Protein AF-A0AA88Y330-F1 (afdb_monomer_lite)

Structure (mmCIF, N/CA/C/O backbone):
data_AF-A0AA88Y330-F1
#
_entry.id   AF-A0AA88Y330-F1
#
loop_
_atom_site.group_PDB
_atom_site.id
_atom_site.type_symbol
_atom_site.label_atom_id
_atom_site.label_alt_id
_atom_site.label_comp_id
_atom_site.label_asym_id
_atom_site.label_entity_id
_atom_site.label_seq_id
_atom_site.pdbx_PDB_ins_code
_atom_site.Cartn_x
_atom_site.Cartn_y
_atom_site.Cartn_z
_atom_site.occupancy
_atom_site.B_iso_or_equiv
_atom_site.auth_seq_id
_atom_site.auth_comp_id
_atom_site.auth_asym_id
_atom_site.auth_atom_id
_atom_site.pdbx_PDB_model_num
ATOM 1 N N . MET A 1 1 ? 5.844 6.445 62.859 1.00 45.03 1 MET A N 1
ATOM 2 C CA . MET A 1 1 ? 5.150 6.752 61.592 1.00 45.03 1 MET A CA 1
ATOM 3 C C . MET A 1 1 ? 5.920 6.028 60.495 1.00 45.03 1 MET A C 1
ATOM 5 O O . MET A 1 1 ? 6.912 6.551 60.013 1.00 45.03 1 MET A O 1
ATOM 9 N N . ALA A 1 2 ? 5.589 4.758 60.253 1.00 44.66 2 ALA A N 1
ATOM 10 C CA . ALA A 1 2 ? 6.277 3.932 59.262 1.00 44.66 2 ALA A CA 1
ATOM 11 C C . ALA A 1 2 ? 5.523 4.047 57.933 1.00 44.66 2 ALA A C 1
ATOM 13 O O . ALA A 1 2 ? 4.312 3.846 57.897 1.00 44.66 2 ALA A O 1
ATOM 14 N N . MET A 1 3 ? 6.237 4.430 56.877 1.00 58.78 3 MET A N 1
ATOM 15 C CA . MET A 1 3 ? 5.736 4.451 55.507 1.00 58.78 3 MET A CA 1
ATOM 16 C C . MET A 1 3 ? 5.871 3.038 54.944 1.00 58.78 3 MET A C 1
ATOM 18 O O . MET A 1 3 ? 6.980 2.561 54.718 1.00 58.78 3 MET A O 1
ATOM 22 N N . GLU A 1 4 ? 4.743 2.364 54.758 1.00 57.12 4 GLU A N 1
ATOM 23 C CA . GLU A 1 4 ? 4.683 1.077 54.074 1.00 57.12 4 GLU A CA 1
ATOM 24 C C . GLU A 1 4 ? 4.828 1.311 52.564 1.00 57.12 4 GLU A C 1
ATOM 26 O O . GLU A 1 4 ? 4.016 1.994 51.939 1.00 57.12 4 GLU A O 1
ATOM 31 N N . THR A 1 5 ? 5.903 0.791 51.972 1.00 66.19 5 THR A N 1
ATOM 32 C CA . THR A 1 5 ? 6.153 0.838 50.530 1.00 66.19 5 THR A CA 1
ATOM 33 C C . THR A 1 5 ? 5.579 -0.408 49.865 1.00 66.19 5 THR A C 1
ATOM 35 O O . THR A 1 5 ? 6.195 -1.472 49.843 1.00 66.19 5 THR A O 1
ATOM 38 N N . THR A 1 6 ? 4.392 -0.284 49.273 1.00 64.94 6 THR A N 1
ATOM 39 C CA . THR A 1 6 ? 3.792 -1.358 48.475 1.00 64.94 6 THR A CA 1
ATOM 40 C C . THR A 1 6 ? 4.501 -1.462 47.121 1.00 64.94 6 THR A C 1
ATOM 42 O O . THR A 1 6 ? 4.178 -0.743 46.173 1.00 64.94 6 THR A O 1
ATOM 45 N N . VAL A 1 7 ? 5.494 -2.348 47.016 1.00 69.44 7 VAL A N 1
ATOM 46 C CA . VAL A 1 7 ? 6.119 -2.711 45.735 1.00 69.44 7 VAL A CA 1
ATOM 47 C C . VAL A 1 7 ? 5.152 -3.612 44.967 1.00 69.44 7 VAL A C 1
ATOM 49 O O . VAL A 1 7 ? 4.821 -4.708 45.415 1.00 69.44 7 VAL A O 1
ATOM 52 N N . ILE A 1 8 ? 4.682 -3.160 43.802 1.00 69.88 8 ILE A N 1
ATOM 53 C CA . ILE A 1 8 ? 3.817 -3.964 42.929 1.00 69.88 8 ILE A CA 1
ATOM 54 C C . ILE A 1 8 ? 4.672 -5.049 42.261 1.00 69.88 8 ILE A C 1
ATOM 56 O O . ILE A 1 8 ? 5.382 -4.793 41.293 1.00 69.88 8 ILE A O 1
ATOM 60 N N . LEU A 1 9 ? 4.606 -6.270 42.798 1.00 70.94 9 LEU A N 1
ATOM 61 C CA . LEU A 1 9 ? 5.415 -7.419 42.366 1.00 70.94 9 LEU A CA 1
ATOM 62 C C . LEU A 1 9 ? 4.874 -8.130 41.111 1.00 70.94 9 LEU A C 1
ATOM 64 O O . LEU A 1 9 ? 5.566 -8.974 40.543 1.00 70.94 9 LEU A O 1
ATOM 68 N N . LYS A 1 10 ? 3.649 -7.827 40.659 1.00 64.12 10 LYS A N 1
ATOM 69 C CA . LYS A 1 10 ? 3.067 -8.460 39.467 1.00 64.12 10 LYS A CA 1
ATOM 70 C C . LYS A 1 10 ? 1.984 -7.588 38.836 1.00 64.12 10 LYS A C 1
ATOM 72 O O . LYS A 1 10 ? 1.072 -7.137 39.523 1.00 64.12 10 LYS A O 1
ATOM 77 N N . GLN A 1 11 ? 2.072 -7.371 37.524 1.00 54.84 11 GLN A N 1
ATOM 78 C CA . GLN A 1 11 ? 0.985 -6.752 36.765 1.00 54.84 11 GLN A CA 1
ATOM 79 C C . GLN A 1 11 ? -0.226 -7.702 36.747 1.00 54.84 11 GLN A C 1
ATOM 81 O O . GLN A 1 11 ? -0.031 -8.912 36.577 1.00 54.84 11 GLN A O 1
ATOM 86 N N . PRO A 1 12 ? -1.460 -7.195 36.932 1.00 51.38 12 PRO A N 1
ATOM 87 C CA . PRO A 1 12 ? -2.652 -8.028 36.942 1.00 51.38 12 PRO A CA 1
ATOM 88 C C . PRO A 1 12 ? -2.802 -8.730 35.591 1.00 51.38 12 PRO A C 1
ATOM 90 O O . PRO A 1 12 ? -2.950 -8.103 34.541 1.00 51.38 12 PRO A O 1
ATOM 93 N N . THR A 1 13 ? -2.734 -10.058 35.640 1.00 54.56 13 THR A N 1
ATOM 94 C CA . THR A 1 13 ? -3.105 -10.946 34.543 1.00 54.56 13 THR A CA 1
ATOM 95 C C . THR A 1 13 ? -4.549 -10.659 34.167 1.00 54.56 13 THR A C 1
ATOM 97 O O . THR A 1 13 ? -5.446 -10.762 34.999 1.00 54.56 13 THR A O 1
ATOM 100 N N . SER A 1 14 ? -4.741 -10.232 32.925 1.00 52.09 14 SER A N 1
ATOM 101 C CA . SER A 1 14 ? -5.990 -9.705 32.398 1.00 52.09 14 SER A CA 1
ATOM 102 C C . SER A 1 14 ? -7.061 -10.787 32.372 1.00 52.09 14 SER A C 1
ATOM 104 O O . SER A 1 14 ? -7.003 -11.636 31.492 1.00 52.09 14 SER A O 1
ATOM 106 N N . MET A 1 15 ? -8.038 -10.748 33.276 1.00 51.56 15 MET A N 1
ATOM 107 C CA . MET A 1 15 ? -9.345 -11.363 33.039 1.00 51.56 15 MET A CA 1
ATOM 108 C C . MET A 1 15 ? -10.453 -10.461 33.590 1.00 51.56 15 MET A C 1
ATOM 110 O O . MET A 1 15 ? -10.332 -9.895 34.673 1.00 51.56 15 MET A O 1
ATOM 114 N N . ASP A 1 16 ? -11.487 -10.325 32.761 1.00 47.38 16 ASP A N 1
ATOM 115 C CA . ASP A 1 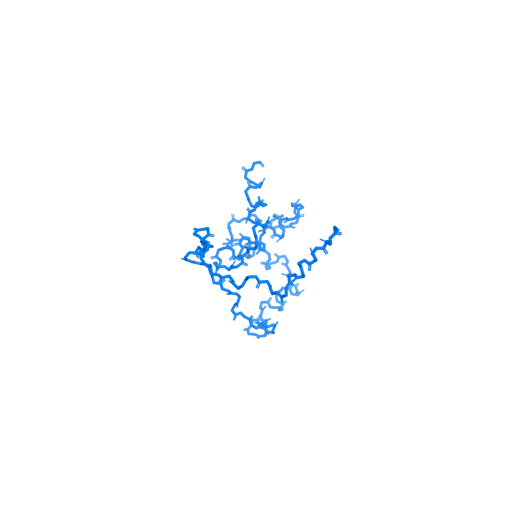16 ? -12.818 -9.776 33.031 1.00 47.38 16 ASP A CA 1
ATOM 116 C C . ASP A 1 16 ? -12.949 -8.262 33.247 1.00 47.38 16 ASP A C 1
ATOM 118 O O . ASP A 1 16 ? -13.407 -7.777 34.277 1.00 47.38 16 ASP A O 1
ATOM 122 N N . ASN A 1 17 ? -12.651 -7.495 32.193 1.00 52.69 17 ASN A N 1
ATOM 123 C CA . ASN A 1 17 ? -13.287 -6.193 31.992 1.00 52.69 17 ASN A CA 1
ATOM 124 C C . ASN A 1 17 ? -14.341 -6.331 30.872 1.00 52.69 17 ASN A C 1
ATOM 126 O O . ASN A 1 17 ? -13.958 -6.695 29.758 1.00 52.69 17 ASN A O 1
ATOM 130 N N . PRO A 1 18 ? -15.639 -6.041 31.108 1.00 43.28 18 PRO A N 1
ATOM 131 C CA . PRO A 1 18 ? -16.690 -6.102 30.086 1.00 43.28 18 PRO A CA 1
ATOM 132 C C . PRO A 1 18 ? -16.578 -4.999 29.021 1.00 43.28 18 PRO A C 1
ATOM 134 O O . PRO A 1 18 ? -17.326 -5.012 28.049 1.00 43.28 18 PRO A O 1
ATOM 137 N N . LEU A 1 19 ? -15.563 -4.131 29.097 1.00 46.34 19 LE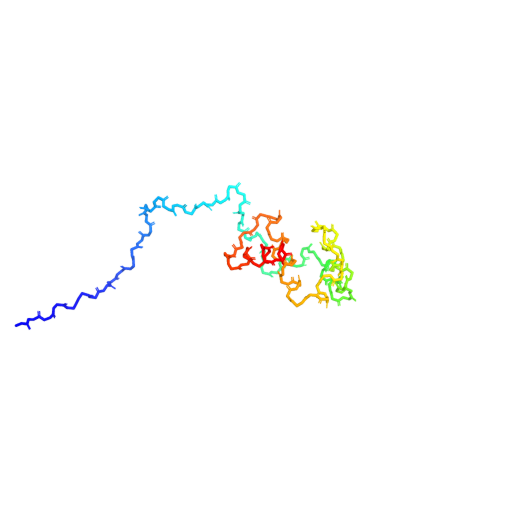U A N 1
ATOM 138 C CA . LEU A 1 19 ? -14.992 -3.440 27.930 1.00 46.34 19 LEU A CA 1
ATOM 139 C C . LEU A 1 19 ? -14.135 -4.392 27.081 1.00 46.34 19 LEU A C 1
ATOM 141 O O . LEU A 1 19 ? -13.099 -3.998 26.538 1.00 46.34 19 LEU A O 1
ATOM 145 N N . VAL A 1 20 ? -14.579 -5.654 27.008 1.00 43.69 20 VAL A N 1
ATOM 146 C CA . VAL A 1 20 ? -14.125 -6.690 26.096 1.00 43.69 20 VAL A CA 1
ATOM 147 C C . VAL A 1 20 ? -13.870 -5.988 24.790 1.00 43.69 20 VAL A C 1
ATOM 149 O O . VAL A 1 20 ? -14.772 -5.386 24.204 1.00 43.69 20 VAL A O 1
ATOM 152 N N . ALA A 1 21 ? -12.599 -6.027 24.395 1.00 45.72 21 ALA A N 1
ATOM 153 C CA . ALA A 1 21 ? -12.191 -5.770 23.044 1.00 45.72 21 ALA A CA 1
ATOM 154 C C . ALA A 1 21 ? -13.276 -6.377 22.168 1.00 45.72 21 ALA A C 1
ATOM 156 O O . ALA A 1 21 ? -13.404 -7.602 22.100 1.00 45.72 21 ALA A O 1
ATOM 157 N N . CYS A 1 22 ? -14.074 -5.524 21.525 1.00 43.50 22 CYS A N 1
ATOM 158 C CA . CYS A 1 22 ? -14.736 -5.915 20.310 1.00 43.50 22 CYS A CA 1
ATOM 159 C C . CYS A 1 22 ? -13.571 -6.330 19.418 1.00 43.50 22 CYS A C 1
ATOM 161 O O . CYS A 1 22 ? -12.986 -5.522 18.697 1.00 43.50 22 CYS A O 1
ATOM 163 N N . SER A 1 23 ? -13.165 -7.597 19.507 1.00 49.81 23 SER A N 1
ATOM 164 C CA . SER A 1 23 ? -12.633 -8.285 18.368 1.00 49.81 23 SER A CA 1
ATOM 165 C C . SER A 1 23 ? -13.791 -8.172 17.397 1.00 49.81 23 SER A C 1
ATOM 167 O O . SER A 1 23 ? -14.807 -8.862 17.493 1.00 49.81 23 SER A O 1
ATOM 169 N N . VAL A 1 24 ? -13.717 -7.109 16.593 1.00 53.66 24 VAL A N 1
ATOM 170 C CA . VAL A 1 24 ? -14.543 -6.925 15.418 1.00 53.66 24 VAL A CA 1
ATOM 171 C C . VAL A 1 24 ? -14.498 -8.298 14.769 1.00 53.66 24 VAL A C 1
ATOM 173 O O . VAL A 1 24 ? -13.396 -8.778 14.488 1.00 53.66 24 VAL A O 1
ATOM 176 N N . HIS A 1 25 ? -15.648 -8.973 14.713 1.00 47.44 25 HIS A N 1
ATOM 177 C CA . HIS A 1 25 ? -15.830 -10.367 14.293 1.00 47.44 25 HIS A CA 1
ATOM 178 C C . HIS A 1 25 ? -15.464 -10.534 12.802 1.00 47.44 25 HIS A C 1
ATOM 180 O O . HIS A 1 25 ? -16.286 -10.837 11.952 1.00 47.44 25 HIS A O 1
ATOM 186 N N . GLY A 1 26 ? -14.208 -10.258 12.469 1.00 56.50 26 GLY A N 1
ATOM 187 C CA . GLY A 1 26 ? -13.723 -10.013 11.115 1.00 56.50 26 GLY A CA 1
ATOM 188 C C . GLY A 1 26 ? -12.284 -9.489 11.049 1.00 56.50 26 GLY A C 1
ATOM 189 O O . GLY A 1 26 ? -11.758 -9.338 9.951 1.00 56.50 26 GLY A O 1
ATOM 190 N N . HIS A 1 27 ? -11.621 -9.232 12.187 1.00 66.25 27 HIS A N 1
ATOM 191 C CA . HIS A 1 27 ? -10.228 -8.778 12.209 1.00 66.25 27 HIS A CA 1
ATOM 192 C C . HIS A 1 27 ? -9.249 -9.925 12.500 1.00 66.25 27 HIS A C 1
ATOM 194 O O . HIS A 1 27 ? -9.020 -10.296 13.653 1.00 66.25 27 HIS A O 1
ATOM 200 N N . ARG A 1 28 ? -8.661 -10.496 11.448 1.00 80.06 28 ARG A N 1
ATOM 201 C CA . ARG A 1 28 ? -7.578 -11.483 11.502 1.00 80.06 28 ARG A CA 1
ATOM 202 C C . ARG A 1 28 ? -6.231 -10.849 11.855 1.00 80.06 28 ARG A C 1
ATOM 204 O O . ARG A 1 28 ? -5.965 -9.667 11.617 1.00 80.06 28 ARG A O 1
ATOM 211 N N . ASN A 1 29 ? -5.358 -11.678 12.421 1.00 78.81 29 ASN A N 1
ATOM 212 C CA . ASN A 1 29 ? -3.949 -11.343 12.586 1.00 78.81 29 ASN A CA 1
ATOM 213 C C . ASN A 1 29 ? -3.222 -11.411 11.235 1.00 78.81 29 ASN A C 1
ATOM 215 O O . ASN A 1 29 ? -3.731 -11.960 10.253 1.00 78.81 29 ASN A O 1
ATOM 219 N N . TRP A 1 30 ? -2.026 -10.828 11.193 1.00 77.81 30 TRP A N 1
ATOM 220 C CA . TRP A 1 30 ? -1.148 -10.954 10.039 1.00 77.81 30 TRP A CA 1
ATOM 221 C C . TRP A 1 30 ? -0.795 -12.431 9.825 1.00 77.81 30 TRP A C 1
ATOM 223 O O . TRP A 1 30 ? -0.386 -13.106 10.765 1.00 77.81 30 TRP A O 1
ATOM 233 N N . SER A 1 31 ? -1.009 -12.929 8.608 1.00 80.00 31 SER A N 1
ATOM 234 C CA . SER A 1 31 ? -0.890 -14.353 8.279 1.00 80.00 31 SER A CA 1
ATOM 235 C C . SER A 1 31 ? 0.353 -14.693 7.459 1.00 80.00 31 SER A C 1
ATOM 237 O O . SER A 1 31 ? 0.652 -15.870 7.305 1.00 80.00 31 SER A O 1
ATOM 239 N N . THR A 1 32 ? 1.064 -13.698 6.912 1.00 83.56 32 THR A N 1
ATOM 240 C CA . THR A 1 32 ? 2.264 -13.946 6.100 1.00 83.56 32 THR A CA 1
ATOM 241 C C . THR A 1 32 ? 3.540 -13.841 6.930 1.00 83.56 32 THR A C 1
ATOM 243 O O . THR A 1 32 ? 3.662 -12.998 7.819 1.00 83.56 32 THR A O 1
ATOM 246 N N . SER A 1 33 ? 4.502 -14.707 6.628 1.00 85.75 33 SER A N 1
ATOM 247 C CA . SER A 1 33 ? 5.831 -14.713 7.244 1.00 85.75 33 SER A CA 1
ATOM 248 C C . SER A 1 33 ? 6.641 -13.469 6.859 1.00 85.75 33 SER A C 1
ATOM 250 O O . SER A 1 33 ? 6.328 -12.793 5.877 1.00 85.75 33 SER A O 1
ATOM 252 N N . LEU A 1 34 ? 7.732 -13.196 7.587 1.00 82.56 34 LEU A N 1
ATOM 253 C CA . LEU A 1 34 ? 8.634 -12.063 7.317 1.00 82.56 34 LEU A CA 1
ATOM 254 C C . LEU A 1 34 ? 9.117 -12.024 5.852 1.00 82.56 34 LEU A C 1
ATOM 256 O O . LEU A 1 34 ? 9.230 -10.953 5.265 1.00 82.56 34 LEU A O 1
ATOM 260 N N . LEU A 1 35 ? 9.360 -13.203 5.270 1.00 83.31 35 LEU A N 1
ATOM 261 C CA . LEU A 1 35 ? 9.822 -13.394 3.894 1.00 83.31 35 LEU A CA 1
ATOM 262 C C . LEU A 1 35 ? 8.710 -13.856 2.934 1.00 83.31 35 LEU A C 1
ATOM 264 O O . LEU A 1 35 ? 8.997 -14.364 1.857 1.00 83.31 35 LEU A O 1
ATOM 268 N N . GLY A 1 36 ? 7.436 -13.654 3.282 1.00 78.81 36 GLY A N 1
ATOM 269 C CA . GLY A 1 36 ? 6.305 -14.031 2.422 1.00 78.81 36 GLY A CA 1
ATOM 270 C C . GLY A 1 36 ? 6.218 -13.256 1.098 1.00 78.81 36 GLY A C 1
ATOM 271 O O . GLY A 1 36 ? 5.305 -13.481 0.319 1.00 78.81 36 GLY A O 1
ATOM 272 N N . CYS A 1 37 ? 7.138 -12.326 0.819 1.00 81.12 37 CYS A N 1
ATOM 273 C CA . CYS A 1 37 ? 7.248 -11.684 -0.491 1.00 81.12 37 CYS A CA 1
ATOM 274 C C . CYS A 1 37 ? 7.786 -12.625 -1.581 1.00 81.12 37 CYS A C 1
ATOM 276 O O . CYS A 1 37 ? 7.526 -12.374 -2.757 1.00 81.12 37 CYS A O 1
ATOM 278 N N . PHE A 1 38 ? 8.509 -13.695 -1.219 1.00 82.69 38 PHE A N 1
ATOM 279 C CA . PHE A 1 38 ? 8.998 -14.685 -2.187 1.00 82.69 38 PHE A CA 1
ATOM 280 C C . PHE A 1 38 ? 7.879 -15.570 -2.742 1.00 82.69 38 PHE A C 1
ATOM 282 O O . PHE A 1 38 ? 7.992 -16.018 -3.881 1.00 82.69 38 PHE A O 1
ATOM 289 N N . ASP A 1 39 ? 6.782 -15.745 -2.000 1.00 85.19 39 ASP A N 1
ATOM 290 C CA . ASP A 1 39 ? 5.558 -16.376 -2.509 1.00 85.19 39 ASP A CA 1
ATOM 291 C C . ASP A 1 39 ? 4.906 -15.548 -3.639 1.00 85.19 39 ASP A C 1
ATOM 293 O O . ASP A 1 39 ? 4.231 -16.099 -4.503 1.00 85.19 39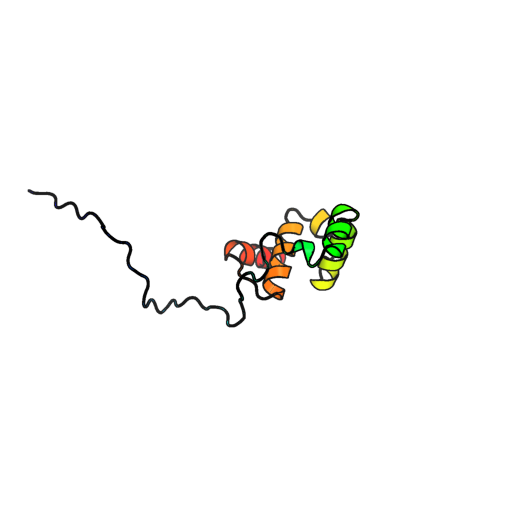 ASP A O 1
ATOM 297 N N . ASP A 1 40 ? 5.175 -14.235 -3.696 1.00 86.00 40 ASP A N 1
ATOM 298 C CA . ASP A 1 40 ? 4.629 -13.282 -4.674 1.00 86.00 40 ASP A CA 1
ATOM 299 C C . ASP A 1 40 ? 5.740 -12.477 -5.387 1.00 86.00 40 ASP A C 1
ATOM 301 O O . ASP A 1 40 ? 5.700 -11.242 -5.490 1.00 86.00 40 ASP A O 1
ATOM 305 N N . ILE A 1 41 ? 6.751 -13.169 -5.925 1.00 87.88 41 ILE A N 1
ATOM 306 C CA . ILE A 1 41 ? 7.939 -12.522 -6.515 1.00 87.88 41 ILE A CA 1
ATOM 307 C C . ILE A 1 41 ? 7.601 -11.555 -7.660 1.00 87.88 41 ILE A C 1
ATOM 309 O O . ILE A 1 41 ? 8.232 -10.509 -7.806 1.00 87.88 41 ILE A O 1
ATOM 313 N N . VAL A 1 42 ? 6.554 -11.850 -8.439 1.00 86.12 42 VAL A N 1
ATOM 314 C CA . VAL A 1 42 ? 6.086 -10.993 -9.540 1.00 86.12 42 VAL A CA 1
ATOM 315 C C . VAL A 1 42 ? 5.619 -9.637 -9.012 1.00 86.12 42 VAL A C 1
ATOM 317 O O . VAL A 1 42 ? 5.931 -8.602 -9.601 1.00 86.12 42 VAL A O 1
ATOM 320 N N . SER A 1 43 ? 4.900 -9.624 -7.890 1.00 84.00 43 SER A N 1
ATOM 321 C CA . SER A 1 43 ? 4.469 -8.388 -7.232 1.00 84.00 43 SER A CA 1
ATOM 322 C C . SER A 1 43 ? 5.665 -7.616 -6.678 1.00 84.00 43 SER A C 1
ATOM 324 O O . SER A 1 43 ? 5.695 -6.389 -6.761 1.00 84.00 43 SER A O 1
ATOM 326 N N . CYS A 1 44 ? 6.678 -8.329 -6.181 1.00 86.81 44 CYS A N 1
ATOM 327 C CA . CYS A 1 44 ? 7.916 -7.744 -5.674 1.00 86.81 44 CYS A CA 1
ATOM 328 C C . CYS A 1 44 ? 8.725 -7.056 -6.792 1.00 86.81 44 CYS A C 1
ATOM 330 O O . CYS A 1 44 ? 9.100 -5.891 -6.663 1.00 86.81 44 CYS A O 1
ATOM 332 N N . ILE A 1 45 ? 8.903 -7.735 -7.931 1.00 88.38 45 ILE A N 1
ATOM 333 C CA . ILE A 1 45 ? 9.565 -7.195 -9.129 1.00 88.38 45 ILE A CA 1
ATOM 334 C C . ILE A 1 45 ? 8.785 -5.991 -9.667 1.00 88.38 45 ILE A C 1
ATOM 336 O O . ILE A 1 45 ? 9.368 -4.938 -9.912 1.00 88.38 45 ILE A O 1
ATOM 340 N N . LYS A 1 46 ? 7.457 -6.092 -9.795 1.00 85.50 46 LYS A N 1
ATOM 341 C CA . LYS A 1 46 ? 6.619 -4.966 -10.242 1.00 85.50 46 LYS A CA 1
ATOM 342 C C . LYS A 1 46 ? 6.708 -3.770 -9.298 1.00 85.50 46 LYS A C 1
ATOM 344 O O . LYS A 1 46 ? 6.757 -2.643 -9.774 1.00 85.50 46 LYS A O 1
ATOM 349 N N . GLY A 1 47 ? 6.764 -4.002 -7.987 1.00 86.19 47 GLY A N 1
ATOM 350 C CA . GLY A 1 47 ? 6.946 -2.941 -6.997 1.00 86.19 47 GLY A CA 1
ATOM 351 C C . GLY A 1 47 ? 8.294 -2.235 -7.129 1.00 86.19 47 GLY A C 1
ATOM 352 O O . GLY A 1 47 ? 8.348 -1.017 -6.997 1.00 86.19 47 GLY A O 1
ATOM 353 N N . PHE A 1 48 ? 9.354 -2.984 -7.441 1.00 86.12 48 PHE A N 1
ATOM 354 C CA . PHE A 1 48 ? 10.697 -2.435 -7.623 1.00 86.12 48 PHE A CA 1
ATOM 355 C C . PHE A 1 48 ? 10.852 -1.668 -8.946 1.00 86.12 48 PHE A C 1
ATOM 357 O O . PHE A 1 48 ? 11.371 -0.557 -8.951 1.00 86.12 48 PHE A O 1
ATOM 364 N N . PHE A 1 49 ? 10.371 -2.228 -10.061 1.00 90.25 49 PHE A N 1
ATOM 365 C CA . PHE A 1 49 ? 10.552 -1.645 -11.398 1.00 90.25 49 PHE A CA 1
ATOM 366 C C . PHE A 1 49 ? 9.466 -0.637 -11.802 1.00 90.25 49 PHE A C 1
ATOM 368 O O . PHE A 1 49 ? 9.748 0.285 -12.560 1.00 90.25 49 PHE A O 1
ATOM 375 N N . CYS A 1 50 ? 8.226 -0.787 -11.324 1.00 87.25 50 CYS A N 1
ATOM 376 C CA . CYS A 1 50 ? 7.143 0.169 -11.570 1.00 87.25 50 CYS A CA 1
ATOM 377 C C . CYS A 1 50 ? 6.236 0.336 -10.341 1.00 87.25 50 CYS A C 1
ATOM 379 O O . CYS A 1 50 ? 5.056 -0.033 -10.340 1.00 87.25 50 CYS A O 1
ATOM 381 N N . LEU A 1 51 ? 6.775 0.978 -9.304 1.00 84.38 51 LEU A N 1
ATOM 382 C CA . LEU A 1 51 ? 6.016 1.407 -8.131 1.00 84.38 51 LEU A CA 1
ATOM 383 C C . LEU A 1 51 ? 4.693 2.142 -8.470 1.00 84.38 51 LEU A C 1
ATOM 385 O O . LEU A 1 51 ? 3.668 1.769 -7.892 1.00 84.38 51 LEU A O 1
ATOM 389 N N . PRO A 1 52 ? 4.634 3.120 -9.408 1.00 83.94 52 PRO A N 1
ATOM 390 C CA . PRO A 1 52 ? 3.376 3.812 -9.707 1.00 83.94 52 PRO A CA 1
ATOM 391 C C . PRO A 1 52 ? 2.311 2.886 -10.308 1.00 83.94 52 PRO A C 1
ATOM 393 O O . PRO A 1 52 ? 1.137 3.010 -9.966 1.00 83.94 52 PRO A O 1
ATOM 396 N N . CYS A 1 53 ? 2.701 1.900 -11.123 1.00 86.06 53 CYS A N 1
ATOM 397 C CA . CYS A 1 53 ? 1.773 0.912 -11.676 1.00 86.06 53 CYS A CA 1
ATOM 398 C C . CYS A 1 53 ? 1.104 0.087 -10.563 1.00 86.06 53 CYS A C 1
ATOM 400 O O . CYS A 1 53 ? -0.111 -0.123 -10.564 1.00 86.06 53 CYS A O 1
ATOM 402 N N . VAL A 1 54 ? 1.903 -0.371 -9.591 1.00 86.56 54 VAL A N 1
ATOM 403 C CA . VAL A 1 54 ? 1.411 -1.146 -8.441 1.00 86.56 54 VAL A CA 1
ATOM 404 C C . VAL A 1 54 ? 0.462 -0.304 -7.598 1.00 86.56 54 VAL A C 1
ATOM 406 O O . VAL A 1 54 ? -0.601 -0.774 -7.191 1.00 86.56 54 VAL A O 1
ATOM 409 N N . ILE A 1 55 ? 0.809 0.963 -7.391 1.00 86.25 55 ILE A N 1
ATOM 410 C CA . ILE A 1 55 ? -0.018 1.917 -6.664 1.00 86.25 55 ILE A CA 1
ATOM 411 C C . ILE A 1 55 ? -1.359 2.164 -7.371 1.00 86.25 55 ILE A C 1
ATOM 413 O O . ILE A 1 55 ? -2.390 2.124 -6.702 1.00 86.25 55 ILE A O 1
ATOM 417 N N . CYS A 1 56 ? -1.390 2.339 -8.697 1.00 86.19 56 CYS A N 1
ATOM 418 C CA . CYS A 1 56 ? -2.647 2.470 -9.445 1.00 86.19 56 CYS A CA 1
ATOM 419 C C . CYS A 1 56 ? -3.528 1.220 -9.332 1.00 86.19 56 CYS A C 1
ATOM 421 O O . CYS A 1 56 ? -4.749 1.328 -9.198 1.00 86.19 56 CYS A O 1
ATOM 423 N N . GLY A 1 57 ? -2.924 0.028 -9.351 1.00 86.75 57 GLY A N 1
ATOM 424 C CA . GLY A 1 57 ? -3.655 -1.221 -9.137 1.00 86.75 57 GLY A CA 1
ATOM 425 C C . GLY A 1 57 ? -4.274 -1.284 -7.740 1.00 86.75 57 GLY A C 1
ATOM 426 O O . GLY A 1 57 ? -5.429 -1.671 -7.576 1.00 86.75 57 GLY A O 1
ATOM 427 N N . ILE A 1 58 ? -3.534 -0.838 -6.727 1.00 86.25 58 ILE A N 1
ATOM 428 C CA . ILE A 1 58 ? -4.031 -0.726 -5.356 1.00 86.25 58 ILE A CA 1
ATOM 429 C C . ILE A 1 58 ? -5.158 0.315 -5.259 1.00 86.25 58 ILE A C 1
ATOM 431 O O . ILE A 1 58 ? -6.177 0.017 -4.645 1.00 86.25 58 ILE A O 1
ATOM 435 N N . ALA A 1 59 ? -5.009 1.483 -5.889 1.00 86.31 59 ALA A N 1
ATOM 436 C CA . ALA A 1 59 ? -6.022 2.542 -5.955 1.00 86.31 59 ALA A CA 1
ATOM 437 C C . ALA A 1 59 ? -7.321 2.062 -6.596 1.00 86.31 59 ALA A C 1
ATOM 439 O O . ALA A 1 59 ? -8.396 2.252 -6.038 1.00 86.31 59 ALA A O 1
ATOM 440 N N . SER A 1 60 ? -7.219 1.310 -7.688 1.00 86.12 60 SER A N 1
ATOM 441 C CA . SER A 1 60 ? -8.381 0.704 -8.341 1.00 86.12 60 SER A CA 1
ATOM 442 C C . SER A 1 60 ? -9.097 -0.298 -7.427 1.00 86.12 60 SER A C 1
ATOM 444 O O . SER A 1 60 ? -10.321 -0.336 -7.386 1.00 86.12 60 SER A O 1
ATOM 446 N N . ARG A 1 61 ? -8.345 -1.086 -6.644 1.00 84.75 61 ARG A N 1
ATOM 447 C CA . ARG A 1 61 ? -8.909 -2.060 -5.690 1.00 84.75 61 ARG A CA 1
ATOM 448 C C . ARG A 1 61 ? -9.532 -1.409 -4.464 1.00 84.75 61 ARG A C 1
ATOM 450 O O . ARG A 1 61 ? -10.458 -1.970 -3.886 1.00 84.75 61 ARG A O 1
ATOM 457 N N . THR A 1 62 ? -8.999 -0.273 -4.027 1.00 83.62 62 THR A N 1
ATOM 458 C CA . THR A 1 62 ? -9.592 0.491 -2.935 1.00 83.62 62 THR A CA 1
ATOM 459 C C . THR A 1 62 ? -10.737 1.369 -3.422 1.00 83.62 62 THR A C 1
ATOM 461 O O . THR A 1 62 ? -11.589 1.674 -2.603 1.00 83.62 62 THR A O 1
ATOM 464 N N . GLY A 1 63 ? -10.823 1.715 -4.708 1.00 84.75 63 GLY A N 1
ATOM 465 C CA . GLY A 1 63 ? -11.799 2.670 -5.247 1.00 84.75 63 GLY A CA 1
ATOM 466 C C . GLY A 1 63 ? -11.351 4.131 -5.116 1.00 84.75 63 GLY A C 1
ATOM 467 O O . GLY A 1 63 ? -12.186 5.027 -5.096 1.00 84.75 63 GLY A O 1
ATOM 468 N N . GLU A 1 64 ? -10.045 4.366 -4.987 1.00 84.44 64 GLU A N 1
ATOM 469 C CA . GLU A 1 64 ? -9.422 5.688 -4.873 1.00 84.44 64 GLU A CA 1
ATOM 470 C C . GLU A 1 64 ? -8.761 6.108 -6.196 1.00 84.44 64 GLU A C 1
ATOM 472 O O . GLU A 1 64 ? -8.444 5.278 -7.050 1.00 84.44 64 GLU A O 1
ATOM 477 N N . CYS A 1 65 ? -8.494 7.406 -6.366 1.00 83.44 65 CYS A N 1
ATOM 478 C CA . CYS A 1 65 ? -7.744 7.896 -7.526 1.00 83.44 65 CYS A CA 1
ATOM 479 C C . CYS A 1 65 ? -6.265 7.468 -7.447 1.00 83.44 65 CYS A C 1
ATOM 481 O O . CYS A 1 65 ? -5.645 7.563 -6.385 1.00 83.44 65 CYS A O 1
ATOM 483 N N . CYS A 1 66 ? -5.658 7.058 -8.572 1.00 83.62 66 CYS A N 1
ATOM 484 C CA . CYS A 1 66 ? -4.235 6.680 -8.598 1.00 83.62 66 CYS A CA 1
ATOM 485 C C . CYS A 1 66 ? -3.297 7.828 -8.172 1.00 83.62 66 CYS A C 1
ATOM 487 O O . CYS A 1 66 ? -2.206 7.585 -7.658 1.00 83.62 66 CYS A O 1
ATOM 489 N N . CYS A 1 67 ? -3.730 9.082 -8.313 1.00 81.94 67 CYS A N 1
ATOM 490 C CA . CYS A 1 67 ? -2.942 10.247 -7.919 1.00 81.94 67 CYS A CA 1
ATOM 491 C C . CYS A 1 67 ? -2.934 10.498 -6.400 1.00 81.94 67 CYS A C 1
ATOM 493 O O . CYS A 1 67 ? -2.056 11.210 -5.918 1.00 81.94 67 CYS A O 1
ATOM 495 N N . MET A 1 68 ? -3.856 9.905 -5.628 1.00 80.62 68 MET A N 1
ATOM 496 C CA . MET A 1 68 ? -3.972 10.129 -4.176 1.00 80.62 68 MET A CA 1
ATOM 497 C C . MET A 1 68 ? -2.654 9.995 -3.392 1.00 80.62 68 MET A C 1
ATOM 499 O O . MET A 1 68 ? -2.326 10.903 -2.630 1.00 80.62 68 MET A O 1
ATOM 503 N N . PRO A 1 69 ? -1.855 8.927 -3.561 1.00 80.88 69 PRO A N 1
ATOM 504 C CA . PRO A 1 69 ? -0.594 8.767 -2.834 1.00 80.88 69 PRO A CA 1
ATOM 505 C C . PRO A 1 69 ? 0.512 9.749 -3.232 1.00 80.88 69 PRO A C 1
ATOM 507 O O . PRO A 1 69 ? 1.481 9.860 -2.486 1.00 80.88 69 PRO A O 1
ATOM 510 N N . PHE A 1 70 ? 0.383 10.441 -4.368 1.00 81.19 70 PHE A N 1
ATOM 511 C CA . PHE A 1 70 ? 1.372 11.411 -4.848 1.00 81.19 70 PHE A CA 1
ATOM 512 C C . PHE A 1 70 ? 0.963 12.861 -4.573 1.00 81.19 70 PHE A C 1
ATOM 514 O O . PHE A 1 70 ? 1.824 13.711 -4.377 1.00 81.19 70 PHE A O 1
ATOM 521 N N . VAL A 1 71 ? -0.341 13.142 -4.564 1.00 82.19 71 VAL A N 1
ATOM 522 C CA . VAL A 1 71 ? -0.889 14.501 -4.437 1.00 82.19 71 VAL A CA 1
ATOM 523 C C . VAL A 1 71 ? -1.216 14.848 -2.985 1.00 82.19 71 VAL A C 1
ATOM 525 O O . VAL A 1 71 ? -1.088 16.001 -2.581 1.00 82.19 71 VAL A O 1
ATOM 528 N N . VAL A 1 72 ? -1.622 13.862 -2.181 1.00 80.94 72 VAL A N 1
ATOM 529 C CA . VAL A 1 72 ? -2.038 14.084 -0.794 1.00 80.94 72 VAL A CA 1
ATOM 530 C C . VAL A 1 72 ? -0.919 13.683 0.157 1.00 80.94 72 VAL A C 1
ATOM 532 O O . VAL A 1 72 ? -0.457 12.538 0.161 1.00 80.94 72 VAL A O 1
ATOM 535 N N . ASN A 1 73 ? -0.523 14.612 1.028 1.00 77.94 73 ASN A N 1
ATOM 536 C CA . ASN A 1 73 ? 0.398 14.321 2.123 1.00 77.94 73 ASN A CA 1
ATOM 537 C C . ASN A 1 73 ? -0.184 13.211 3.012 1.00 77.94 73 ASN A C 1
ATOM 539 O O . ASN A 1 73 ? -1.252 13.358 3.598 1.00 77.94 73 ASN A O 1
ATOM 543 N N . GLY A 1 74 ? 0.510 12.074 3.086 1.00 81.25 74 GLY A N 1
ATOM 544 C CA . GLY A 1 74 ? 0.041 10.896 3.823 1.00 81.25 74 GLY A CA 1
ATOM 545 C C . GLY A 1 74 ? -0.935 9.990 3.061 1.00 81.25 74 GLY A C 1
ATOM 546 O O . GLY A 1 74 ? -1.343 8.963 3.607 1.00 81.25 74 GLY A O 1
ATOM 547 N N . GLY A 1 75 ? -1.253 10.277 1.792 1.00 81.88 75 GLY A N 1
ATOM 548 C CA . GLY A 1 75 ? -2.165 9.467 0.975 1.00 81.88 75 GLY A CA 1
ATOM 549 C C . GLY A 1 75 ? -1.725 8.003 0.847 1.00 81.88 75 GLY A C 1
ATOM 550 O O . GLY A 1 75 ? -2.543 7.089 0.948 1.00 81.88 75 GLY A O 1
ATOM 551 N N . LEU A 1 76 ? -0.414 7.748 0.741 1.00 83.44 76 LEU A N 1
ATOM 552 C CA . LEU A 1 76 ? 0.131 6.385 0.733 1.00 83.44 76 LEU A CA 1
ATOM 553 C C . LEU A 1 76 ? -0.111 5.646 2.061 1.00 83.44 76 LEU A C 1
ATOM 555 O O . LEU A 1 76 ? -0.422 4.454 2.064 1.00 83.44 76 LEU A O 1
ATOM 559 N N . VAL A 1 77 ? 0.004 6.344 3.195 1.00 84.25 77 VAL A N 1
ATOM 560 C CA . VAL A 1 77 ? -0.232 5.771 4.531 1.00 84.25 77 VAL A CA 1
ATOM 561 C C . VAL A 1 77 ? -1.713 5.438 4.708 1.00 84.25 77 VAL A C 1
ATOM 563 O O . VAL A 1 77 ? -2.038 4.336 5.160 1.00 84.25 77 VAL A O 1
ATOM 566 N N . ALA A 1 78 ? -2.599 6.340 4.281 1.00 83.38 78 ALA A N 1
ATOM 567 C CA . ALA A 1 78 ? -4.044 6.132 4.289 1.00 83.38 78 ALA A CA 1
ATOM 568 C C . ALA A 1 78 ? -4.456 4.946 3.397 1.00 83.38 78 ALA A C 1
ATOM 570 O O . ALA A 1 78 ? -5.196 4.059 3.823 1.00 83.38 78 ALA A O 1
ATOM 571 N N . MET A 1 79 ? -3.895 4.849 2.193 1.00 83.38 79 MET A N 1
ATOM 572 C CA . MET A 1 79 ? -4.131 3.727 1.281 1.00 83.38 79 MET A CA 1
ATOM 573 C C . MET A 1 79 ? -3.649 2.393 1.852 1.00 83.38 79 MET A C 1
ATOM 575 O O . MET A 1 79 ? -4.379 1.400 1.855 1.00 83.38 79 MET A O 1
ATOM 579 N N . ARG A 1 80 ? -2.439 2.367 2.422 1.00 84.62 80 ARG A N 1
ATOM 580 C CA . ARG A 1 80 ? -1.880 1.181 3.088 1.00 84.62 80 ARG A CA 1
ATOM 581 C C . ARG A 1 80 ? -2.759 0.727 4.257 1.00 84.62 80 ARG A C 1
ATOM 583 O O . ARG A 1 80 ? -2.864 -0.471 4.517 1.00 84.62 80 ARG A O 1
ATOM 590 N N . ALA A 1 81 ? -3.367 1.665 4.976 1.00 83.62 81 ALA A N 1
ATOM 591 C CA . ALA A 1 81 ? -4.314 1.371 6.040 1.00 83.62 81 ALA A CA 1
ATOM 592 C C . ALA A 1 81 ? -5.616 0.764 5.521 1.00 83.62 81 ALA A C 1
ATOM 594 O O . ALA A 1 81 ? -6.057 -0.262 6.035 1.00 83.62 81 ALA A O 1
ATOM 595 N N . ARG A 1 82 ? -6.189 1.359 4.473 1.00 83.69 82 ARG A N 1
ATOM 596 C CA . ARG A 1 82 ? -7.433 0.898 3.855 1.00 83.69 82 ARG A CA 1
ATOM 597 C C . ARG A 1 82 ? -7.329 -0.527 3.322 1.00 83.69 82 ARG A C 1
ATOM 599 O O . ARG A 1 82 ? -8.227 -1.331 3.529 1.00 83.69 82 ARG A O 1
ATOM 606 N N . ILE A 1 83 ? -6.212 -0.891 2.696 1.00 86.19 83 ILE A N 1
ATOM 607 C CA . ILE A 1 83 ? -5.992 -2.277 2.245 1.00 86.19 83 ILE A CA 1
ATOM 608 C C . ILE A 1 83 ? -6.038 -3.254 3.424 1.00 86.19 83 ILE A C 1
ATOM 610 O O . ILE A 1 83 ? -6.580 -4.351 3.298 1.00 86.19 83 ILE A O 1
ATOM 614 N N . ARG A 1 84 ? -5.480 -2.869 4.580 1.00 83.00 84 ARG A N 1
ATOM 615 C CA . ARG A 1 84 ? -5.530 -3.713 5.779 1.00 83.00 84 ARG A CA 1
ATOM 616 C C . ARG A 1 84 ? -6.944 -3.851 6.306 1.00 83.00 84 ARG A C 1
ATOM 618 O O . ARG A 1 84 ? -7.316 -4.960 6.658 1.00 83.00 84 ARG A O 1
ATOM 625 N N . THR A 1 85 ? -7.728 -2.777 6.337 1.00 81.44 85 THR A N 1
ATOM 626 C CA . THR A 1 85 ? -9.114 -2.847 6.818 1.00 81.44 85 THR A CA 1
ATOM 627 C C . THR A 1 85 ? -10.003 -3.657 5.879 1.00 81.44 85 THR A C 1
ATOM 629 O O . THR A 1 85 ? -10.737 -4.509 6.363 1.00 81.44 85 THR A O 1
ATOM 632 N N . ILE A 1 86 ? -9.869 -3.495 4.556 1.00 82.44 86 ILE A N 1
ATOM 633 C CA . ILE A 1 86 ? -10.565 -4.331 3.556 1.00 82.44 86 ILE A CA 1
ATOM 634 C C . ILE A 1 86 ? -10.162 -5.802 3.706 1.00 82.44 86 ILE A C 1
ATOM 636 O O . ILE A 1 86 ? -10.995 -6.697 3.625 1.00 82.44 86 ILE A O 1
ATOM 640 N N . GLY A 1 87 ? -8.879 -6.063 3.962 1.00 80.44 87 GLY A N 1
ATOM 641 C CA . GLY A 1 87 ? -8.373 -7.406 4.221 1.00 80.44 87 GLY A CA 1
ATOM 642 C C . GLY A 1 87 ? -8.740 -7.971 5.595 1.00 80.44 87 GLY A C 1
ATOM 643 O O . GLY A 1 87 ? -8.315 -9.091 5.886 1.00 80.44 87 GLY A O 1
ATOM 644 N N . GLY A 1 88 ? -9.45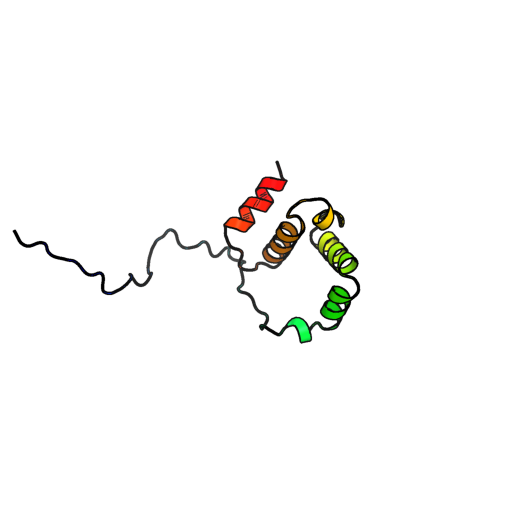5 -7.221 6.440 1.00 79.19 88 GLY A N 1
ATOM 645 C CA . GLY A 1 88 ? -9.785 -7.607 7.809 1.00 79.19 88 GLY A CA 1
ATOM 646 C C . GLY A 1 88 ? -8.553 -7.782 8.695 1.00 79.19 88 GLY A C 1
ATOM 647 O O . GLY A 1 88 ? -8.522 -8.689 9.503 1.00 79.19 88 GLY A O 1
ATOM 648 N N . ILE A 1 89 ? -7.481 -7.010 8.517 1.00 81.00 89 ILE A N 1
ATOM 649 C CA . ILE A 1 89 ? -6.243 -7.130 9.303 1.00 81.00 89 ILE A CA 1
ATOM 650 C C . ILE A 1 89 ? -6.191 -6.082 10.411 1.00 81.00 89 ILE A C 1
ATOM 652 O O . ILE A 1 89 ? -6.179 -4.889 10.102 1.00 81.00 89 ILE A O 1
ATOM 656 N N . ARG A 1 90 ? -5.993 -6.536 11.662 1.00 72.19 90 ARG A N 1
ATOM 657 C CA . ARG A 1 90 ? -5.219 -5.865 12.738 1.00 72.19 90 ARG A CA 1
ATOM 658 C C . ARG A 1 90 ? -4.704 -4.444 12.451 1.00 72.19 90 ARG A C 1
ATOM 660 O O . ARG A 1 90 ? -3.530 -4.339 12.112 1.00 72.19 90 ARG A O 1
ATOM 667 N N . VAL A 1 91 ? -5.477 -3.363 12.597 1.00 68.00 91 VAL A N 1
ATOM 668 C CA . VAL A 1 91 ? -4.957 -1.976 12.524 1.00 68.00 91 VAL A CA 1
ATOM 669 C C . VAL A 1 91 ? -5.131 -1.263 13.857 1.00 68.00 91 VAL A C 1
ATOM 671 O O . VAL A 1 91 ? -6.176 -1.375 14.491 1.00 68.00 91 VAL A O 1
ATOM 674 N N . GLY A 1 92 ? -4.093 -0.540 14.283 1.00 67.00 92 GLY A N 1
ATOM 675 C CA . GLY A 1 92 ? -4.144 0.290 15.483 1.00 67.00 92 GLY A CA 1
ATOM 676 C C . GLY A 1 92 ? -5.103 1.472 15.318 1.00 67.00 92 GLY A C 1
ATOM 677 O O . GLY A 1 92 ? -5.230 2.040 14.231 1.00 67.00 92 GLY A O 1
ATOM 678 N N . LEU A 1 93 ? -5.740 1.863 16.422 1.00 58.47 93 LEU A N 1
ATOM 679 C CA . LEU A 1 93 ? -6.816 2.863 16.499 1.00 58.47 93 LEU A CA 1
ATOM 680 C C . LEU A 1 93 ? -6.446 4.243 15.918 1.00 58.47 93 LEU A C 1
ATOM 682 O O . LEU A 1 93 ? -7.306 4.958 15.410 1.00 58.47 93 LEU A O 1
ATOM 686 N N . ILE A 1 94 ? -5.157 4.593 15.936 1.00 59.66 94 ILE A N 1
ATOM 687 C CA . ILE A 1 94 ? -4.623 5.854 15.396 1.00 59.66 94 ILE A CA 1
ATOM 688 C C . ILE A 1 94 ? -4.867 5.956 13.882 1.00 59.66 94 ILE A C 1
ATOM 690 O O . ILE A 1 94 ? -5.147 7.031 13.366 1.00 59.66 94 ILE A O 1
ATOM 694 N N . ILE A 1 95 ? -4.830 4.831 13.168 1.00 60.19 95 ILE A N 1
ATOM 695 C CA . ILE A 1 95 ? -4.917 4.797 11.706 1.00 60.19 95 ILE A CA 1
ATOM 696 C C . ILE A 1 95 ? -6.379 4.879 11.220 1.00 60.19 95 ILE A C 1
ATOM 698 O O . ILE A 1 95 ? -6.646 5.474 10.177 1.00 60.19 95 ILE A O 1
ATOM 702 N N . GLN A 1 96 ? -7.343 4.352 11.987 1.00 54.25 96 GLN A N 1
ATOM 703 C CA . GLN A 1 96 ? -8.776 4.483 11.670 1.00 54.25 96 GLN A CA 1
ATOM 704 C C . GLN A 1 96 ? -9.246 5.942 11.675 1.00 54.25 96 GLN A C 1
ATOM 706 O O . GLN A 1 96 ? -10.118 6.308 10.890 1.00 54.25 96 GLN A O 1
ATOM 711 N N . ARG A 1 97 ? -8.654 6.783 12.531 1.00 51.78 97 ARG A N 1
ATOM 712 C CA . ARG A 1 97 ? -9.039 8.194 12.645 1.00 51.78 97 ARG A CA 1
ATOM 713 C C . ARG A 1 97 ? -8.640 9.028 11.428 1.00 51.78 97 ARG A C 1
ATOM 715 O O . ARG A 1 97 ? -9.416 9.885 11.035 1.00 51.78 97 ARG A O 1
ATOM 722 N N . TYR A 1 98 ? -7.523 8.719 10.766 1.00 54.31 98 TYR A N 1
ATOM 723 C CA . TYR A 1 98 ? -7.111 9.427 9.545 1.00 54.31 98 TYR A CA 1
ATOM 724 C C . TYR A 1 98 ? -8.060 9.200 8.356 1.00 54.31 98 TYR A C 1
ATOM 726 O O . TYR A 1 98 ? -8.309 10.132 7.603 1.00 54.31 98 TYR A O 1
ATOM 734 N N . HIS A 1 99 ? -8.642 8.002 8.201 1.00 53.53 99 HIS A N 1
ATOM 735 C CA . HIS A 1 99 ? -9.639 7.749 7.147 1.00 53.53 99 HIS A CA 1
ATOM 736 C C . HIS A 1 99 ? -10.941 8.533 7.377 1.00 53.53 99 HIS A C 1
ATOM 738 O O . HIS A 1 99 ? -11.570 8.974 6.422 1.00 53.53 99 HIS A O 1
ATOM 744 N N . ALA A 1 100 ? -11.346 8.728 8.636 1.00 47.25 100 ALA A N 1
ATOM 745 C CA . ALA A 1 100 ? -12.510 9.549 8.969 1.00 47.25 100 ALA A CA 1
ATOM 746 C C . ALA A 1 100 ? -12.259 11.051 8.725 1.00 47.25 100 ALA A C 1
ATOM 748 O O . ALA A 1 100 ? -13.191 11.777 8.404 1.00 47.25 100 ALA A O 1
ATOM 749 N N . SER A 1 101 ? -11.007 11.507 8.836 1.00 49.66 101 SER A N 1
ATOM 7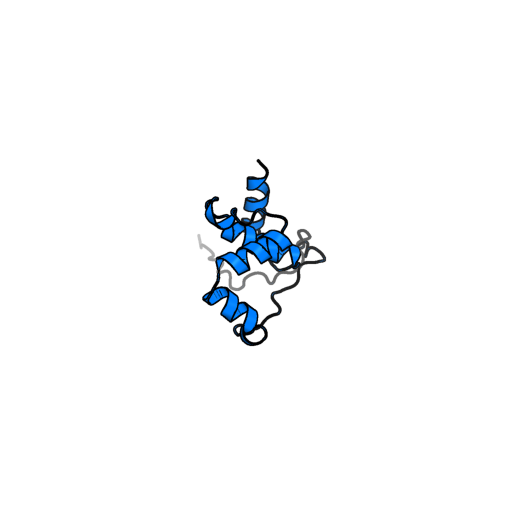50 C CA . SER A 1 101 ? -10.621 12.906 8.609 1.00 49.66 101 SER A CA 1
ATOM 751 C C . SER A 1 101 ? -10.469 13.303 7.136 1.00 49.66 101 SER A C 1
ATOM 753 O O . SER A 1 101 ? -10.472 14.490 6.863 1.00 49.66 101 SER A O 1
ATOM 755 N N . SER A 1 102 ? -10.346 12.362 6.191 1.00 47.41 102 SER A N 1
ATOM 756 C CA . SER A 1 102 ? -10.365 12.661 4.740 1.00 47.41 102 SER A CA 1
ATOM 757 C C . SER A 1 102 ? -11.778 12.716 4.138 1.00 47.41 102 SER A C 1
ATOM 759 O O . SER A 1 102 ? -11.921 12.919 2.936 1.00 47.41 102 SER A O 1
ATOM 761 N N . LEU A 1 103 ? -12.811 12.508 4.959 1.00 49.00 103 LEU A N 1
ATOM 762 C CA . LEU A 1 103 ? -14.226 12.671 4.603 1.00 49.00 103 LEU A CA 1
ATOM 763 C C . LEU A 1 103 ? -14.804 14.022 5.080 1.00 49.00 103 LEU A C 1
ATOM 765 O O . LEU A 1 103 ? -16.012 14.222 4.969 1.00 49.00 103 LEU A O 1
ATOM 769 N N . PHE A 1 104 ? -13.960 14.925 5.595 1.00 37.75 104 PHE A N 1
ATOM 770 C CA . PHE A 1 104 ? -14.293 16.304 5.965 1.00 37.75 104 PHE A CA 1
ATOM 771 C C . PHE A 1 104 ? -13.337 1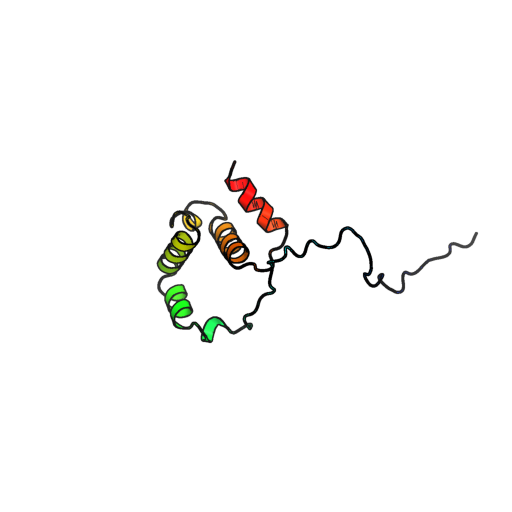7.292 5.299 1.00 37.75 104 PHE A C 1
ATOM 773 O O . PHE A 1 104 ? -12.137 16.954 5.179 1.00 37.75 104 PHE A O 1
#

Organism: Pinctada imbricata (NCBI:txid66713)

Secondary structure (DSSP, 8-state):
---------SPPP----SS-----TT-BPP-S-TTTTGGGHHHHHHHHH-HHHHHHHHHHHHT--TTHHHHSTTHHHHHHHHHHHHTTB---HHHHHHHHHTT-

Radius of gyration: 20.98 Å; chains: 1; bounding box: 27×33×73 Å

Sequence (104 aa):
MAMETTVILKQPTSMDNPLVACSVHGHRNWSTSLLGCFDDIVSCIKGFFCLPCVICGIASRTGECCCMPFVVNGGLVAMRARIRTIGGIRVGLIIQRYHASSLF

pLDDT: mean 72.01, std 15.35, range [37.75, 90.25]

Foldseek 3Di:
DDDDDDDPPDDDDDDDDPVPPCPVPQADEDDADPVNCVVVVVLVVCCVPPVLVNLCVLCVVLVHHSCQVVPDDCSVVLSVVSVCVVNNYDDDPVNVVVVVVVVD

InterPro domains:
  IPR006461 PLAC8 motif-containing protein [TIGR01571] (28-80)